Protein AF-A0A0Q4TF62-F1 (afdb_monomer)

Secondary structure (DSSP, 8-state):
-PPPPPEEEEEEEESS-HHHHHHHHHHHHHHHHSS-----SEEEEEES-HHHHHHTTTTGGG-TT---EEEEEEEEEETTEEEEEEEEEE-TTSSS---HHHHHHHHHHHHHHHHHHHHHH-

Radius of gyration: 15.32 Å; Cα contacts (8 Å, |Δi|>4): 181; chains: 1; bounding box: 41×29×32 Å

Foldseek 3Di:
DADDKDKDKDKAWALAALQVVLVLVQVLVCVQAVDRGDSDQWDKDWGDDPVCCVVCVPVPVVDLRTATWMKIKHWADDVSTIMIMIMIIHPGPPDPDDDPVNVVSVVVNVVVSNVVVRVSRD

Solvent-accessible surface area (backbone atoms only — not comparable to full-atom values): 7028 Å² total; per-residue (Å²): 133,87,67,76,52,56,70,50,77,47,81,47,66,36,71,51,51,59,67,62,49,15,45,54,52,20,50,52,49,21,77,64,52,79,44,94,60,64,62,52,52,55,52,74,46,72,28,56,50,69,64,60,50,64,78,49,66,78,72,50,88,86,54,93,77,66,69,47,28,39,40,37,41,41,55,42,81,46,91,84,14,18,34,36,41,39,38,41,33,41,58,53,67,82,74,83,80,78,53,77,68,52,56,52,52,48,54,55,50,50,56,49,51,50,51,57,48,48,71,73,48,103

Mean predicted aligned error: 7.32 Å

pLDDT: mean 78.99, std 15.46, range [40.06, 96.19]

Nearest PDB structures (foldseek):
  6v8j-assembly2_B  TM=4.195E-01  e=1.581E-03  Arachis hypogaea
  4c94-assembly5_E  TM=4.007E-01  e=1.244E-03  Fragaria x ananassa
  6v8j-assembly4_D  TM=4.186E-01  e=2.009E-03  Arachis hypogaea
  5mmu-assembly1_A  TM=3.945E-01  e=1.039E-03  Malus domestica
  6v8s-assembly11_K  TM=4.049E-01  e=2.553E-03  Arachis hypogaea

Sequence (122 aa):
MRLQPVQRNLDLTTSLPPHEVAGRVADFLHELTHRPTTTARTGIVKAGSRLAYRIFGGVMNAGKKRLPMIVSWSITENGSGSGIHLEMKSDEGTYGFATRWHYQAYEQRFTQLERDLQSRFA

Structure (mmCIF, N/CA/C/O backbone):
data_AF-A0A0Q4TF62-F1
#
_entry.id   AF-A0A0Q4TF62-F1
#
loop_
_atom_site.group_PDB
_atom_site.id
_atom_site.type_symbol
_atom_site.label_atom_id
_atom_site.label_alt_id
_atom_site.label_comp_id
_atom_site.label_asym_id
_atom_site.label_entity_id
_atom_site.label_seq_id
_atom_site.pdbx_PDB_ins_code
_atom_site.Cartn_x
_atom_site.Cartn_y
_atom_site.Cartn_z
_atom_site.occupancy
_atom_site.B_iso_or_equiv
_atom_site.auth_seq_id
_atom_site.auth_comp_id
_atom_site.auth_asym_id
_atom_site.auth_atom_id
_atom_site.pdbx_PDB_model_num
ATOM 1 N N . MET A 1 1 ? -20.720 14.063 13.987 1.00 52.88 1 MET A N 1
ATOM 2 C CA . MET A 1 1 ? -19.555 14.550 13.215 1.00 52.88 1 MET A CA 1
ATOM 3 C C . MET A 1 1 ? -19.147 13.440 12.249 1.00 52.88 1 MET A C 1
ATOM 5 O O . MET A 1 1 ? -18.924 12.331 12.719 1.00 52.88 1 MET A O 1
ATOM 9 N N . ARG A 1 2 ? -19.164 13.661 10.925 1.00 58.56 2 ARG A N 1
ATOM 10 C CA . ARG A 1 2 ? -18.657 12.659 9.966 1.00 58.56 2 ARG A CA 1
ATOM 11 C C . ARG A 1 2 ? -17.131 12.684 10.037 1.00 58.56 2 ARG A C 1
ATOM 13 O O . ARG A 1 2 ? -16.547 13.737 9.813 1.00 58.56 2 ARG A O 1
ATOM 20 N N . LEU A 1 3 ? -16.516 11.561 10.396 1.00 63.66 3 LEU A N 1
ATOM 21 C CA . LEU A 1 3 ? -15.062 11.418 10.335 1.00 63.66 3 LEU A CA 1
ATOM 22 C C . LEU A 1 3 ? -14.636 11.410 8.861 1.00 63.66 3 LEU A C 1
ATOM 24 O O . LEU A 1 3 ? -15.305 10.786 8.033 1.00 63.66 3 LEU A O 1
ATOM 28 N N . GLN A 1 4 ? -13.580 12.156 8.537 1.00 74.94 4 GLN A N 1
ATOM 29 C CA . GLN A 1 4 ? -12.989 12.139 7.201 1.00 74.94 4 GLN A CA 1
ATOM 30 C C . GLN A 1 4 ? -12.277 10.795 6.968 1.00 74.94 4 GLN A C 1
ATOM 32 O O . GLN A 1 4 ? -11.798 10.206 7.940 1.00 74.94 4 GLN A O 1
ATOM 37 N N . PRO A 1 5 ? -12.202 10.306 5.717 1.00 79.19 5 PRO A N 1
ATOM 38 C CA . PRO A 1 5 ? -11.383 9.143 5.393 1.00 79.19 5 PRO A CA 1
ATOM 39 C C . PRO A 1 5 ? -9.919 9.389 5.777 1.00 79.19 5 PRO A C 1
ATOM 41 O O . PRO A 1 5 ? -9.372 10.448 5.465 1.00 79.19 5 PRO A O 1
ATOM 44 N N . VAL A 1 6 ? -9.281 8.410 6.416 1.00 84.81 6 VAL A N 1
ATOM 45 C CA . VAL A 1 6 ? -7.833 8.412 6.655 1.00 84.81 6 VAL A CA 1
ATOM 46 C C . VAL A 1 6 ? -7.127 8.281 5.311 1.00 84.81 6 VAL A C 1
ATOM 48 O O . VAL A 1 6 ? -7.454 7.394 4.522 1.00 84.81 6 VAL A O 1
ATOM 51 N N . GLN A 1 7 ? -6.145 9.138 5.052 1.00 89.38 7 GLN A N 1
ATOM 52 C CA . GLN A 1 7 ? -5.348 9.107 3.831 1.00 89.38 7 GLN A CA 1
ATOM 53 C C . GLN A 1 7 ? -3.859 9.241 4.154 1.00 89.38 7 GLN A C 1
ATOM 55 O O . GLN A 1 7 ? -3.474 10.023 5.022 1.00 89.38 7 GLN A O 1
ATOM 60 N N . ARG A 1 8 ? -3.021 8.487 3.437 1.00 90.56 8 ARG A N 1
ATOM 61 C CA . ARG A 1 8 ? -1.559 8.589 3.468 1.00 90.56 8 ARG A CA 1
ATOM 62 C C . ARG A 1 8 ? -1.010 8.609 2.056 1.00 90.56 8 ARG A C 1
ATOM 64 O O . ARG A 1 8 ? -1.383 7.770 1.244 1.00 90.56 8 ARG A O 1
ATOM 71 N N . ASN A 1 9 ? -0.103 9.543 1.816 1.00 92.94 9 ASN A N 1
ATOM 72 C CA . ASN A 1 9 ? 0.645 9.648 0.575 1.00 92.94 9 ASN A CA 1
ATOM 73 C C . ASN A 1 9 ? 2.109 9.366 0.902 1.00 92.94 9 ASN A C 1
ATOM 75 O O . ASN A 1 9 ? 2.610 9.851 1.919 1.00 92.94 9 ASN A O 1
ATOM 79 N N . LEU A 1 10 ? 2.762 8.573 0.065 1.00 92.12 10 LEU A N 1
ATOM 80 C CA . LEU A 1 10 ? 4.156 8.201 0.211 1.00 92.12 10 LEU A CA 1
ATOM 81 C C . LEU A 1 10 ? 4.862 8.403 -1.125 1.00 92.12 10 LEU A C 1
ATOM 83 O O . LEU A 1 10 ? 4.506 7.775 -2.121 1.00 92.12 10 LEU A O 1
ATOM 87 N N . ASP A 1 11 ? 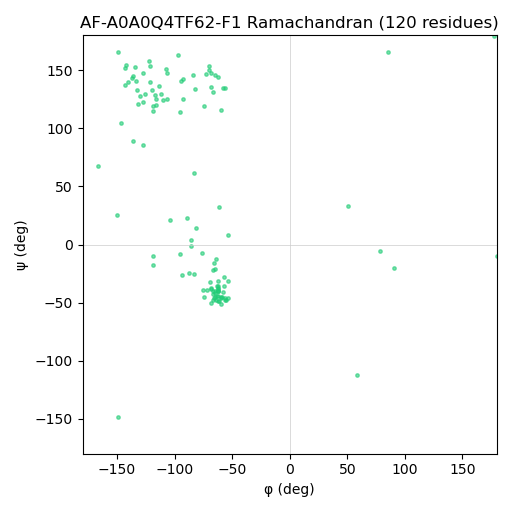5.880 9.254 -1.100 1.00 93.50 11 ASP A N 1
ATOM 88 C CA . ASP A 1 11 ? 6.765 9.514 -2.225 1.00 93.50 11 ASP A CA 1
ATOM 89 C C . ASP A 1 11 ? 8.119 8.854 -1.958 1.00 93.50 11 ASP A C 1
ATOM 91 O O . ASP A 1 11 ? 8.742 9.082 -0.919 1.00 93.50 11 ASP A O 1
ATOM 95 N N . LEU A 1 12 ? 8.565 8.010 -2.886 1.00 91.12 12 LEU A N 1
ATOM 96 C CA . LEU A 1 12 ? 9.826 7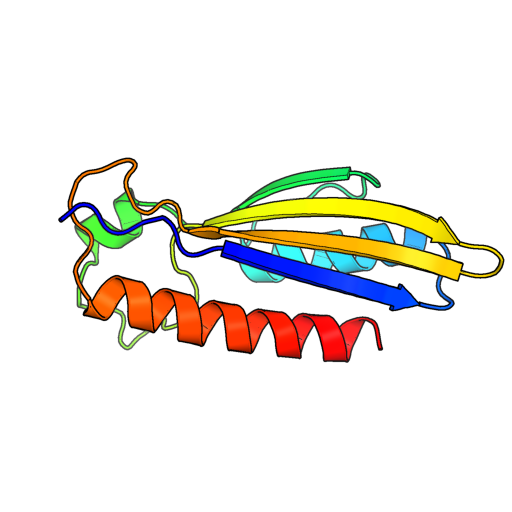.277 -2.806 1.00 91.12 12 LEU A CA 1
ATOM 97 C C . LEU A 1 12 ? 10.633 7.504 -4.078 1.00 91.12 12 LEU A C 1
ATOM 99 O O . LEU A 1 12 ? 10.085 7.619 -5.174 1.00 91.12 12 LEU A O 1
ATOM 103 N N . THR A 1 13 ? 11.951 7.515 -3.938 1.00 91.56 13 THR A N 1
ATOM 104 C CA . THR A 1 13 ? 12.885 7.516 -5.061 1.00 91.56 13 THR A CA 1
ATOM 105 C C . THR A 1 13 ? 13.785 6.299 -4.954 1.00 91.56 13 THR A C 1
ATOM 107 O O . THR A 1 13 ? 14.204 5.913 -3.868 1.00 91.56 13 THR A O 1
ATOM 110 N N . THR A 1 14 ? 14.063 5.666 -6.088 1.00 89.69 14 THR A N 1
ATOM 111 C CA . THR A 1 14 ? 14.897 4.465 -6.149 1.00 89.69 14 THR A CA 1
ATOM 112 C C . THR A 1 14 ? 15.761 4.489 -7.403 1.00 89.69 14 THR A C 1
ATOM 114 O O . THR A 1 14 ? 15.379 5.086 -8.408 1.00 89.69 14 THR A O 1
ATOM 117 N N . SER A 1 15 ? 16.926 3.841 -7.363 1.00 91.56 15 SER A N 1
ATOM 118 C CA . SER A 1 15 ? 17.809 3.670 -8.526 1.00 91.56 15 SER A CA 1
ATOM 119 C C . SER A 1 15 ? 17.313 2.606 -9.509 1.00 91.56 15 SER A C 1
ATOM 121 O O . SER A 1 15 ? 17.888 2.439 -10.580 1.00 91.56 15 SER A O 1
ATOM 123 N N . LEU A 1 16 ? 16.258 1.871 -9.154 1.00 91.31 16 LEU A N 1
ATOM 124 C CA . LEU A 1 16 ? 15.719 0.804 -9.987 1.00 91.31 16 LEU A CA 1
ATOM 125 C C . LEU A 1 16 ? 14.984 1.362 -11.213 1.00 91.31 16 LEU A C 1
ATOM 127 O O . LEU A 1 16 ? 14.322 2.405 -11.124 1.00 91.31 16 LEU A O 1
ATOM 131 N N . PRO A 1 17 ? 15.032 0.648 -12.350 1.00 92.75 17 PRO A N 1
ATOM 132 C CA . PRO A 1 17 ? 14.302 1.047 -13.541 1.00 92.75 17 PRO A CA 1
ATOM 133 C C . PRO A 1 17 ? 12.780 0.869 -13.350 1.00 92.75 17 PRO A C 1
ATOM 135 O O . PRO A 1 17 ? 12.346 -0.027 -12.616 1.00 92.75 17 PRO A O 1
ATOM 138 N N . PRO A 1 18 ? 11.930 1.641 -14.060 1.00 91.62 18 PRO A N 1
ATOM 139 C CA . PRO A 1 18 ? 10.486 1.681 -13.796 1.00 91.62 18 PRO A CA 1
ATOM 140 C C . PRO A 1 18 ? 9.756 0.334 -13.882 1.00 91.62 18 PRO A C 1
ATOM 142 O O . PRO A 1 18 ? 8.731 0.140 -13.232 1.00 91.62 18 PRO A O 1
ATOM 145 N N . HIS A 1 19 ? 10.253 -0.601 -14.695 1.00 91.25 19 HIS A N 1
ATOM 146 C CA . HIS A 1 19 ? 9.636 -1.918 -14.864 1.00 91.25 19 HIS A CA 1
ATOM 147 C C . HIS A 1 19 ? 9.888 -2.842 -13.661 1.00 91.25 19 HIS A C 1
ATOM 149 O O . HIS A 1 19 ? 8.966 -3.534 -13.232 1.00 91.25 19 HIS A O 1
ATOM 155 N N . GLU A 1 20 ? 11.087 -2.812 -13.070 1.00 91.75 20 GLU A N 1
ATOM 156 C CA . GLU A 1 20 ? 11.381 -3.554 -11.836 1.00 91.75 20 GLU A CA 1
ATOM 157 C C . GLU A 1 20 ? 10.588 -2.993 -10.659 1.00 91.75 20 GLU A C 1
ATOM 159 O O . GLU A 1 20 ? 10.031 -3.743 -9.856 1.00 91.75 20 GLU A O 1
ATOM 164 N N . VAL A 1 21 ? 10.472 -1.665 -10.592 1.00 92.62 21 VAL A N 1
ATOM 165 C CA . VAL A 1 21 ? 9.643 -0.989 -9.594 1.00 92.62 21 VAL A CA 1
ATOM 166 C C . VAL A 1 21 ? 8.184 -1.413 -9.718 1.00 92.62 21 VAL A C 1
ATOM 168 O O . VAL A 1 21 ? 7.560 -1.750 -8.713 1.00 92.62 21 VAL A O 1
ATOM 171 N N . ALA A 1 22 ? 7.646 -1.455 -10.938 1.00 92.69 22 ALA A N 1
ATOM 172 C CA . ALA A 1 22 ? 6.277 -1.901 -11.165 1.00 92.69 22 ALA A CA 1
ATOM 173 C C . ALA A 1 22 ? 6.060 -3.363 -10.744 1.00 92.69 22 ALA A C 1
ATOM 175 O O . ALA A 1 22 ? 5.012 -3.679 -10.184 1.00 92.69 22 ALA A O 1
ATOM 176 N N . GLY A 1 23 ? 7.060 -4.232 -10.939 1.00 92.62 23 GLY A N 1
ATOM 177 C CA . GLY A 1 23 ? 7.061 -5.597 -10.406 1.00 92.62 23 GLY A CA 1
ATOM 178 C C . GLY A 1 23 ? 6.977 -5.626 -8.878 1.00 92.62 23 GLY A C 1
ATOM 179 O O . GLY A 1 23 ? 6.064 -6.230 -8.324 1.00 92.62 23 GLY A O 1
ATOM 180 N N . ARG A 1 24 ? 7.844 -4.879 -8.184 1.00 93.00 24 ARG A N 1
ATOM 181 C CA . ARG A 1 24 ? 7.835 -4.805 -6.709 1.00 93.00 24 ARG A CA 1
ATOM 182 C C . ARG A 1 24 ? 6.539 -4.222 -6.144 1.00 93.00 24 ARG A C 1
ATOM 184 O O . ARG A 1 24 ? 6.068 -4.669 -5.098 1.00 93.00 24 ARG A O 1
ATOM 191 N N . VAL A 1 25 ? 5.955 -3.225 -6.815 1.00 91.12 25 VAL A N 1
ATOM 192 C CA . VAL A 1 25 ? 4.641 -2.679 -6.441 1.00 91.12 25 VAL A CA 1
ATOM 193 C C . VAL A 1 25 ? 3.563 -3.745 -6.627 1.00 91.12 25 VAL A C 1
ATOM 195 O O . VAL A 1 25 ? 2.751 -3.945 -5.724 1.00 91.12 25 VAL A O 1
ATOM 198 N N . ALA A 1 26 ? 3.571 -4.472 -7.747 1.00 90.50 26 ALA A N 1
ATOM 199 C CA . ALA A 1 26 ? 2.639 -5.569 -7.976 1.00 90.50 26 ALA A CA 1
ATOM 200 C C . ALA A 1 26 ? 2.760 -6.649 -6.886 1.00 90.50 26 ALA A C 1
ATOM 202 O O . ALA A 1 26 ? 1.732 -7.038 -6.325 1.00 90.50 26 ALA A O 1
ATOM 203 N N . ASP A 1 27 ? 3.978 -7.051 -6.519 1.00 90.81 27 ASP A N 1
ATOM 204 C CA . ASP A 1 27 ? 4.245 -8.031 -5.459 1.00 90.81 27 ASP A CA 1
ATOM 205 C C . ASP A 1 27 ? 3.734 -7.553 -4.097 1.00 90.81 27 ASP A C 1
ATOM 207 O O . ASP A 1 27 ? 2.984 -8.265 -3.427 1.00 90.81 27 ASP A O 1
ATOM 211 N N . PHE A 1 28 ? 4.044 -6.312 -3.710 1.00 88.50 28 PHE A N 1
ATOM 212 C CA . PHE A 1 28 ? 3.522 -5.714 -2.478 1.00 88.50 28 PHE A CA 1
ATOM 213 C C . PHE A 1 28 ? 1.988 -5.724 -2.450 1.00 88.50 28 PHE A C 1
ATOM 215 O O . PHE A 1 28 ? 1.369 -6.120 -1.459 1.00 88.50 28 PHE A O 1
ATOM 222 N N . LEU A 1 29 ? 1.346 -5.321 -3.548 1.00 86.69 29 LEU A N 1
ATOM 223 C CA . LEU A 1 29 ? -0.110 -5.299 -3.637 1.00 86.69 29 LEU A CA 1
ATOM 224 C C . LEU A 1 29 ? -0.700 -6.716 -3.655 1.00 86.69 29 LEU A C 1
ATOM 226 O O . LEU A 1 29 ? -1.789 -6.931 -3.114 1.00 86.69 29 LEU A O 1
ATOM 230 N N . HIS A 1 30 ? 0.001 -7.699 -4.216 1.00 84.69 30 HIS A N 1
ATOM 231 C CA . HIS A 1 30 ? -0.389 -9.102 -4.145 1.00 84.69 30 HIS A CA 1
ATOM 232 C C . HIS A 1 30 ? -0.312 -9.614 -2.702 1.00 84.69 30 HIS A C 1
ATOM 234 O O . HIS A 1 30 ? -1.273 -10.195 -2.198 1.00 84.69 30 HIS A O 1
ATOM 240 N N . GLU A 1 31 ? 0.767 -9.324 -1.979 1.00 83.94 31 GLU A N 1
ATOM 241 C CA . GLU A 1 31 ? 0.898 -9.646 -0.555 1.00 83.94 31 GLU A CA 1
ATOM 242 C C . GLU A 1 31 ? -0.152 -8.937 0.307 1.00 83.94 31 GLU A C 1
ATOM 244 O O . GLU A 1 31 ? -0.604 -9.479 1.321 1.00 83.94 31 GLU A O 1
ATOM 249 N N . LEU A 1 32 ? -0.582 -7.740 -0.099 1.00 80.38 32 LEU A N 1
ATOM 250 C CA . LEU A 1 32 ? -1.592 -6.947 0.595 1.00 80.38 32 LEU A CA 1
ATOM 251 C C . LEU A 1 32 ? -3.029 -7.351 0.258 1.00 80.38 32 LEU A C 1
ATOM 253 O O . LEU A 1 32 ? -3.919 -7.139 1.080 1.00 80.38 32 LEU A O 1
ATOM 257 N N . THR A 1 33 ? -3.292 -7.939 -0.910 1.00 78.31 33 THR A N 1
ATOM 258 C CA . THR A 1 33 ? -4.661 -8.254 -1.363 1.00 78.31 33 THR A CA 1
ATOM 259 C C . THR A 1 33 ? -4.933 -9.740 -1.585 1.00 78.31 33 THR A C 1
ATOM 261 O O . THR A 1 33 ? -6.091 -10.151 -1.534 1.00 78.31 33 THR A O 1
ATOM 264 N N . HIS A 1 34 ? -3.898 -10.574 -1.708 1.00 80.00 34 HIS A N 1
ATOM 265 C CA . HIS A 1 34 ? -3.949 -11.960 -2.200 1.00 80.00 34 HIS A CA 1
ATOM 266 C C . HIS A 1 34 ? -4.689 -12.084 -3.541 1.00 80.00 34 HIS A C 1
ATOM 268 O O . HIS A 1 34 ? -5.389 -13.063 -3.787 1.00 80.00 34 HIS A O 1
ATOM 274 N N . ARG A 1 35 ? -4.588 -11.062 -4.395 1.00 75.25 35 ARG A N 1
ATOM 275 C CA . ARG A 1 35 ? -5.195 -11.037 -5.731 1.00 75.25 35 ARG A CA 1
ATOM 276 C C . ARG A 1 35 ? -4.113 -10.831 -6.784 1.00 75.25 35 ARG A C 1
ATOM 278 O O . ARG A 1 35 ? -3.087 -10.241 -6.454 1.00 75.25 35 ARG A O 1
ATOM 285 N N . PRO A 1 36 ? -4.315 -11.295 -8.027 1.00 75.75 36 PRO A N 1
ATOM 286 C CA . PRO A 1 36 ? -3.460 -10.895 -9.135 1.00 75.75 36 PRO A CA 1
ATOM 287 C C . PRO A 1 36 ? -3.451 -9.370 -9.257 1.00 75.75 36 PRO A C 1
ATOM 289 O O . PRO A 1 36 ? -4.502 -8.727 -9.169 1.00 75.75 36 PRO A O 1
ATOM 292 N N . THR A 1 37 ? -2.268 -8.802 -9.434 1.00 82.94 37 THR A N 1
ATOM 293 C CA . THR A 1 37 ? -2.038 -7.361 -9.544 1.00 82.94 37 THR A CA 1
ATOM 294 C C . THR A 1 37 ? -1.347 -7.053 -10.864 1.00 82.94 37 THR A C 1
ATOM 296 O O . THR A 1 37 ? -0.785 -7.930 -11.517 1.00 82.94 37 THR A O 1
ATOM 299 N N . THR A 1 38 ? -1.472 -5.808 -11.310 1.00 87.06 38 THR A N 1
ATOM 300 C CA . THR A 1 38 ? -0.908 -5.358 -12.584 1.00 87.06 38 THR A CA 1
ATOM 301 C C . THR A 1 38 ? 0.486 -4.772 -12.372 1.00 87.06 38 THR A C 1
ATOM 303 O O . THR A 1 38 ? 0.718 -4.067 -11.394 1.00 87.06 38 THR A O 1
ATOM 306 N N . THR A 1 39 ? 1.390 -5.020 -13.319 1.00 90.75 39 THR A N 1
ATOM 307 C CA . THR A 1 39 ? 2.722 -4.397 -13.407 1.00 90.75 39 THR A CA 1
ATOM 308 C C . THR A 1 39 ? 2.688 -3.092 -14.212 1.00 90.75 39 THR A C 1
ATOM 310 O O . THR A 1 39 ? 3.690 -2.667 -14.788 1.00 90.75 39 THR A O 1
ATOM 313 N N . ALA A 1 40 ? 1.518 -2.458 -14.319 1.00 91.50 40 ALA A N 1
ATOM 314 C CA . ALA A 1 40 ? 1.379 -1.149 -14.936 1.00 91.50 40 ALA A CA 1
ATOM 315 C C . ALA A 1 40 ? 2.046 -0.062 -14.078 1.00 91.50 40 ALA A C 1
ATOM 317 O O . ALA A 1 40 ? 2.031 -0.108 -12.845 1.00 91.50 40 ALA A O 1
ATOM 318 N N . ARG A 1 41 ? 2.583 0.966 -14.746 1.00 91.75 41 ARG A N 1
ATOM 319 C CA . ARG A 1 41 ? 3.210 2.121 -14.079 1.00 91.75 41 ARG A CA 1
ATOM 320 C C . ARG A 1 41 ? 2.223 2.942 -13.251 1.00 91.75 41 ARG A C 1
ATOM 322 O O . ARG A 1 41 ? 2.642 3.671 -12.364 1.00 91.75 41 ARG A O 1
ATOM 329 N N . THR A 1 42 ? 0.930 2.835 -13.528 1.00 94.69 42 THR A N 1
ATOM 330 C CA . THR A 1 42 ? -0.132 3.466 -12.748 1.00 94.69 42 THR A CA 1
ATOM 331 C C . THR A 1 42 ? -1.244 2.467 -12.492 1.00 94.69 42 THR A C 1
ATOM 333 O O . THR A 1 42 ? -1.463 1.541 -13.279 1.00 94.69 42 THR A O 1
ATOM 336 N N . GLY A 1 43 ? -1.974 2.657 -11.400 1.00 92.44 43 GLY A N 1
ATOM 337 C CA . GLY A 1 43 ? -3.132 1.826 -11.134 1.00 92.44 43 GLY A CA 1
ATOM 338 C C . GLY A 1 43 ? -3.816 2.125 -9.818 1.00 92.44 43 GLY A C 1
ATOM 339 O O . GLY A 1 43 ? -3.432 3.016 -9.060 1.00 92.44 43 GLY A O 1
ATOM 340 N N . ILE A 1 44 ? -4.879 1.364 -9.583 1.00 91.38 44 ILE A N 1
ATOM 341 C CA . ILE A 1 44 ? -5.685 1.426 -8.375 1.00 91.38 44 ILE A CA 1
ATOM 342 C C . ILE A 1 44 ? -6.139 0.019 -7.999 1.00 91.38 44 ILE A C 1
ATOM 344 O O . ILE A 1 44 ? -6.569 -0.762 -8.850 1.00 91.38 44 ILE A O 1
ATOM 348 N N . VAL A 1 45 ? -6.072 -0.312 -6.715 1.00 87.62 45 VAL A N 1
ATOM 349 C CA . VAL A 1 45 ? -6.571 -1.578 -6.182 1.00 87.62 45 VAL A CA 1
ATOM 350 C C . VAL A 1 45 ? -7.331 -1.348 -4.883 1.00 87.62 45 VAL A C 1
ATOM 352 O O . VAL A 1 45 ? -6.977 -0.506 -4.063 1.00 87.62 45 VAL A O 1
ATOM 355 N N . LYS A 1 46 ? -8.405 -2.114 -4.682 1.00 85.00 46 LYS A N 1
ATOM 356 C CA . LYS A 1 46 ? -9.146 -2.137 -3.417 1.00 85.00 46 LYS A CA 1
ATOM 357 C C . LYS A 1 46 ? -8.631 -3.290 -2.563 1.00 85.00 46 LYS A C 1
ATOM 359 O O . LYS A 1 46 ? -8.805 -4.455 -2.932 1.00 85.00 46 LYS A O 1
ATOM 364 N N . ALA A 1 47 ? -8.004 -2.968 -1.438 1.00 79.38 47 ALA A N 1
ATOM 365 C CA . ALA A 1 47 ? -7.527 -3.935 -0.465 1.00 79.38 47 ALA A CA 1
ATOM 366 C C . ALA A 1 47 ? -8.594 -4.172 0.613 1.00 79.38 47 ALA A C 1
ATOM 368 O O . ALA A 1 47 ? -9.057 -3.242 1.262 1.00 79.38 47 ALA A O 1
ATOM 369 N N . GLY A 1 48 ? -8.980 -5.434 0.816 1.00 72.75 48 GLY A N 1
ATOM 370 C CA . GLY A 1 48 ? -9.999 -5.816 1.800 1.00 72.75 48 GLY A CA 1
ATOM 371 C C . GLY A 1 48 ? -11.445 -5.736 1.287 1.00 72.75 48 GLY A C 1
ATOM 372 O O . GLY A 1 48 ? -11.735 -5.190 0.226 1.00 72.75 48 GLY A O 1
ATOM 373 N N . SER A 1 49 ? -12.367 -6.350 2.035 1.00 61.19 49 SER A N 1
ATOM 374 C CA . SER A 1 49 ? -13.806 -6.354 1.746 1.00 61.19 49 SER A CA 1
ATOM 375 C C . SER A 1 49 ? -14.581 -5.856 2.957 1.00 61.19 49 SER A C 1
ATOM 377 O O . SER A 1 49 ? -14.442 -6.390 4.060 1.00 61.19 49 SER A O 1
ATOM 379 N N . ARG A 1 50 ? -15.472 -4.888 2.735 1.00 60.97 50 ARG A N 1
ATOM 380 C CA . ARG A 1 50 ? -16.418 -4.420 3.751 1.00 60.97 50 ARG A CA 1
ATOM 381 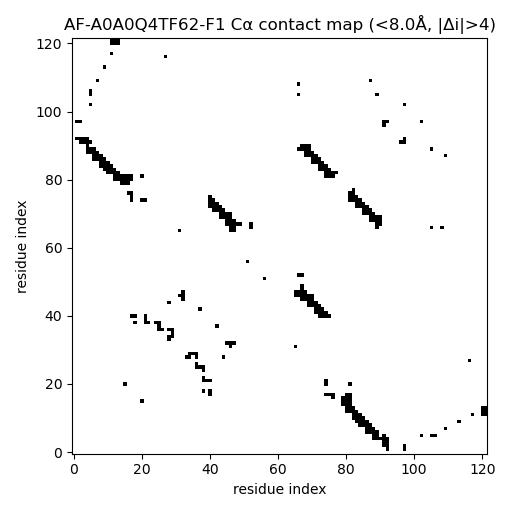C C . ARG A 1 50 ? -17.303 -5.542 4.299 1.00 60.97 50 ARG A C 1
ATOM 383 O O . ARG A 1 50 ? -17.663 -5.520 5.474 1.00 60.97 50 ARG A O 1
ATOM 390 N N . LEU A 1 51 ? -17.682 -6.500 3.454 1.00 55.06 51 LEU A N 1
ATOM 391 C CA . LEU A 1 51 ? -18.515 -7.628 3.865 1.00 55.06 51 LEU A CA 1
ATOM 392 C C . LEU A 1 51 ? -17.784 -8.487 4.901 1.00 55.06 51 LEU A C 1
ATOM 394 O O . LEU A 1 51 ? -18.359 -8.817 5.932 1.00 55.06 51 LEU A O 1
ATOM 398 N N . ALA A 1 52 ? -16.500 -8.765 4.663 1.00 55.12 52 ALA A N 1
ATOM 399 C CA . ALA A 1 52 ? -15.663 -9.497 5.609 1.00 55.12 52 ALA A CA 1
ATOM 400 C C . ALA A 1 52 ? -15.522 -8.734 6.935 1.00 55.12 52 ALA A C 1
ATOM 402 O O . ALA A 1 52 ? -15.638 -9.328 8.002 1.00 55.12 52 ALA A O 1
ATOM 403 N N . TYR A 1 53 ? -15.370 -7.408 6.875 1.00 59.50 53 TYR A N 1
ATOM 404 C CA . TYR A 1 53 ? -15.345 -6.576 8.076 1.00 59.50 53 TYR A CA 1
ATOM 405 C C . TYR A 1 53 ? -16.663 -6.624 8.870 1.00 59.50 53 TYR A C 1
ATOM 407 O O . TYR A 1 53 ? -16.635 -6.673 10.089 1.00 59.50 53 TYR A O 1
ATOM 415 N N . ARG A 1 54 ? -17.826 -6.637 8.205 1.00 56.66 54 ARG A N 1
ATOM 416 C CA . ARG A 1 54 ? -19.143 -6.680 8.871 1.00 56.66 54 ARG A CA 1
ATOM 417 C C . ARG A 1 54 ? -19.488 -8.047 9.460 1.00 56.66 54 ARG A C 1
ATOM 419 O O . ARG A 1 54 ? -19.990 -8.104 10.573 1.00 56.66 54 ARG A O 1
ATOM 426 N N . ILE A 1 55 ? -19.256 -9.124 8.710 1.00 53.16 55 ILE A N 1
ATOM 427 C CA . ILE A 1 55 ? -19.627 -10.487 9.124 1.00 53.16 55 ILE A CA 1
ATOM 428 C C . ILE A 1 55 ? -18.718 -10.974 10.253 1.00 53.16 55 ILE A C 1
ATOM 430 O O . ILE A 1 55 ? -19.181 -11.594 11.203 1.00 53.16 55 ILE A O 1
ATOM 434 N N . PHE A 1 56 ? -17.427 -10.652 10.175 1.00 51.53 56 PHE A N 1
ATOM 435 C CA . PHE A 1 56 ? -16.429 -11.099 11.145 1.00 51.53 56 PHE A CA 1
ATOM 436 C C . PHE A 1 56 ? -16.014 -9.990 12.117 1.00 51.53 56 PHE A C 1
ATOM 438 O O . PHE A 1 56 ? -14.934 -10.087 12.700 1.00 51.53 56 PHE A O 1
ATOM 445 N N . GLY A 1 57 ? -16.853 -8.953 12.271 1.00 48.72 57 GLY A N 1
ATOM 446 C CA . GLY A 1 57 ? -16.593 -7.624 12.858 1.00 48.72 57 GLY A CA 1
ATOM 447 C C . GLY A 1 57 ? -16.159 -7.529 14.323 1.00 48.72 57 GLY A C 1
ATOM 448 O O . GLY A 1 57 ? -16.464 -6.548 14.989 1.00 48.72 57 GLY A O 1
ATOM 449 N N . GLY A 1 58 ? -15.421 -8.511 14.824 1.00 49.84 58 GLY A N 1
ATOM 450 C CA . GLY A 1 58 ? -14.840 -8.541 16.161 1.00 49.84 58 GLY A CA 1
ATOM 451 C C . GLY A 1 58 ? -14.037 -9.809 16.478 1.00 49.84 58 GLY A C 1
ATOM 452 O O . GLY A 1 58 ? -13.335 -9.828 17.480 1.00 49.84 58 GLY A O 1
ATOM 453 N N . VAL A 1 59 ? -14.079 -10.863 15.647 1.00 41.44 59 VAL A N 1
ATOM 454 C CA . VAL A 1 59 ? -13.477 -12.175 15.993 1.00 41.44 59 VAL A CA 1
ATOM 455 C C . VAL A 1 59 ? -12.056 -12.363 15.436 1.00 41.44 59 VAL A C 1
ATOM 457 O O . VAL A 1 59 ? -11.343 -13.286 15.824 1.00 41.44 59 VAL A O 1
ATOM 460 N N . MET A 1 60 ? -11.549 -11.468 14.584 1.00 44.38 60 MET A N 1
ATOM 461 C CA . MET A 1 60 ? -10.184 -11.592 14.051 1.00 44.38 60 MET A CA 1
ATOM 462 C C . MET A 1 60 ? -9.094 -11.039 14.987 1.00 44.38 60 MET A C 1
ATOM 464 O O . MET A 1 60 ? -8.265 -10.225 14.591 1.00 44.38 60 MET A O 1
ATOM 468 N N . ASN A 1 61 ? -8.985 -11.624 16.184 1.00 44.81 61 ASN A N 1
ATOM 469 C CA . ASN A 1 61 ? -7.669 -11.833 16.806 1.00 44.81 61 ASN A CA 1
ATOM 470 C C . ASN A 1 61 ? -6.792 -12.800 15.973 1.00 44.81 61 ASN A C 1
ATOM 472 O O . ASN A 1 61 ? -5.582 -12.847 16.162 1.00 44.81 61 ASN A O 1
ATOM 476 N N . ALA A 1 62 ? -7.371 -13.504 14.992 1.00 40.06 62 ALA A N 1
ATOM 477 C CA . ALA A 1 62 ? -6.655 -14.342 14.028 1.00 40.06 62 ALA A CA 1
ATOM 478 C C . ALA A 1 62 ? -6.121 -13.591 12.784 1.00 40.06 62 ALA A C 1
ATOM 480 O O . ALA A 1 62 ? -5.474 -14.199 11.934 1.00 40.06 62 ALA A O 1
ATOM 481 N N . GLY A 1 63 ? -6.353 -12.277 12.639 1.00 40.50 63 GLY A N 1
ATOM 482 C CA . GLY A 1 63 ? -5.995 -11.588 11.396 1.00 40.50 63 GLY A CA 1
ATOM 483 C C . GLY A 1 63 ? -6.007 -10.066 11.460 1.00 40.50 63 GLY A C 1
ATOM 484 O O . GLY A 1 63 ? -6.768 -9.432 10.739 1.00 40.50 63 GLY A O 1
ATOM 485 N N . LYS A 1 64 ? -5.082 -9.469 12.220 1.00 47.09 64 LYS A N 1
ATOM 486 C CA . LYS A 1 64 ? -4.744 -8.024 12.231 1.00 47.09 64 LYS A CA 1
ATOM 487 C C . LYS A 1 64 ? -4.397 -7.400 10.855 1.00 47.09 64 LYS A C 1
ATOM 489 O O . LYS A 1 64 ? -3.876 -6.293 10.798 1.00 47.09 64 LYS A O 1
ATOM 494 N N . LYS A 1 65 ? -4.566 -8.101 9.729 1.00 54.25 65 LYS A N 1
ATOM 495 C CA . LYS A 1 65 ? -3.781 -7.827 8.517 1.00 54.25 65 LYS A CA 1
ATOM 496 C C . LYS A 1 65 ? -4.423 -6.874 7.505 1.00 54.25 65 LYS A C 1
ATOM 498 O O . LYS A 1 65 ? -3.672 -6.269 6.741 1.00 54.25 65 LYS A O 1
ATOM 503 N N . ARG A 1 66 ? -5.752 -6.720 7.418 1.00 61.47 66 ARG A N 1
ATOM 504 C CA . ARG A 1 66 ? -6.356 -5.975 6.288 1.00 61.47 66 ARG A CA 1
ATOM 505 C C . ARG A 1 66 ? -7.612 -5.201 6.671 1.00 61.47 66 ARG A C 1
ATOM 507 O O . ARG A 1 66 ? -8.684 -5.784 6.805 1.00 61.47 66 ARG A O 1
ATOM 514 N N . LEU A 1 67 ? -7.467 -3.884 6.793 1.00 74.38 67 LEU A N 1
ATOM 515 C CA . LEU A 1 67 ? -8.597 -2.962 6.815 1.00 74.38 67 LEU A CA 1
ATOM 516 C C . LEU A 1 67 ? -9.021 -2.621 5.374 1.00 74.38 67 LEU A C 1
ATOM 518 O O . LEU A 1 67 ? -8.149 -2.572 4.502 1.00 74.38 67 LEU A O 1
ATOM 522 N N . PRO A 1 68 ? -10.323 -2.408 5.108 1.00 79.62 68 PRO A N 1
ATOM 523 C CA . PRO A 1 68 ? -10.802 -1.958 3.804 1.00 79.62 68 PRO A CA 1
ATOM 524 C C . PRO A 1 68 ? -10.205 -0.606 3.373 1.00 79.62 68 PRO A C 1
ATOM 526 O O . PRO A 1 68 ? -10.430 0.434 3.984 1.00 79.62 68 PRO A O 1
ATOM 529 N N . MET A 1 69 ? -9.431 -0.599 2.296 1.00 84.44 69 MET A N 1
ATOM 530 C CA . MET A 1 69 ? -8.78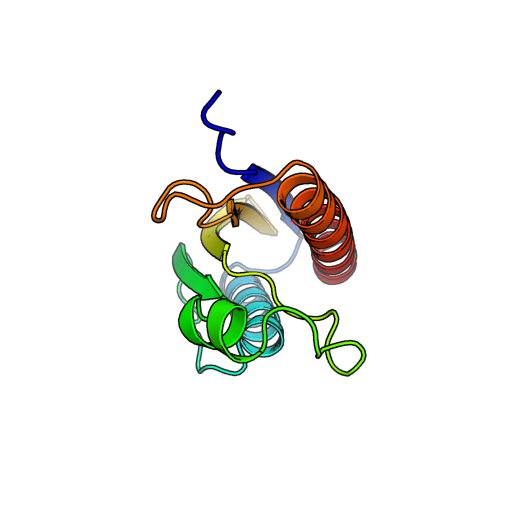4 0.609 1.785 1.00 84.44 69 MET A CA 1
ATOM 531 C C . MET A 1 69 ? -8.614 0.556 0.270 1.00 84.44 69 MET A C 1
ATOM 533 O O . MET A 1 69 ? -8.722 -0.494 -0.366 1.00 84.44 69 MET A O 1
ATOM 537 N N . ILE A 1 70 ? -8.324 1.708 -0.307 1.00 88.38 70 ILE A N 1
ATOM 538 C CA . ILE A 1 70 ? -8.001 1.902 -1.711 1.00 88.38 70 ILE A CA 1
ATOM 539 C C . ILE A 1 70 ? -6.530 2.296 -1.778 1.00 88.38 70 ILE A C 1
ATOM 541 O O . ILE A 1 70 ? -6.111 3.191 -1.049 1.00 88.38 70 ILE A O 1
ATOM 545 N N . VAL A 1 71 ? -5.765 1.617 -2.629 1.00 90.12 71 VAL A N 1
ATOM 546 C CA . VAL A 1 71 ? -4.365 1.945 -2.898 1.00 90.12 71 VAL A CA 1
ATOM 547 C C . VAL A 1 71 ? -4.233 2.359 -4.357 1.00 90.12 71 VAL A C 1
ATOM 549 O O . VAL A 1 71 ? -4.556 1.569 -5.246 1.00 90.12 71 VAL A O 1
ATOM 552 N N . SER A 1 72 ? -3.786 3.584 -4.596 1.00 93.12 72 SER A N 1
ATOM 553 C CA . SER A 1 72 ? -3.410 4.126 -5.904 1.00 93.12 72 SER A CA 1
ATOM 554 C C . SER A 1 72 ? -1.892 4.241 -5.986 1.00 93.12 72 SER A C 1
ATOM 556 O O . SER A 1 72 ? -1.230 4.488 -4.979 1.00 93.12 72 SER A O 1
ATOM 558 N N . TRP A 1 73 ? -1.329 4.062 -7.179 1.00 95.19 73 TRP A N 1
ATOM 559 C CA . TRP A 1 73 ? 0.094 4.304 -7.401 1.00 95.19 73 TRP A CA 1
ATOM 560 C C . TRP A 1 73 ? 0.370 4.940 -8.758 1.00 95.19 73 TRP A C 1
ATOM 562 O O . TRP A 1 73 ? -0.381 4.750 -9.722 1.00 95.19 73 TRP A O 1
ATOM 572 N N . SER A 1 74 ? 1.487 5.656 -8.833 1.00 96.19 74 SER A N 1
ATOM 573 C CA . SER A 1 74 ? 2.110 6.092 -10.076 1.00 96.19 74 SER A CA 1
ATOM 574 C C . SER A 1 74 ? 3.631 5.979 -9.990 1.00 96.19 74 SER A C 1
ATOM 576 O O . SER A 1 74 ? 4.242 6.248 -8.959 1.00 96.19 74 SER A O 1
ATOM 578 N N . ILE A 1 75 ? 4.241 5.533 -11.084 1.00 95.69 75 ILE A N 1
ATOM 579 C CA . ILE A 1 75 ? 5.684 5.355 -11.224 1.00 95.69 75 ILE A CA 1
ATOM 580 C C . ILE A 1 75 ? 6.147 6.264 -12.353 1.00 95.69 75 ILE A C 1
ATOM 582 O O . ILE A 1 75 ? 5.712 6.125 -13.501 1.00 95.69 75 ILE A O 1
ATOM 586 N N .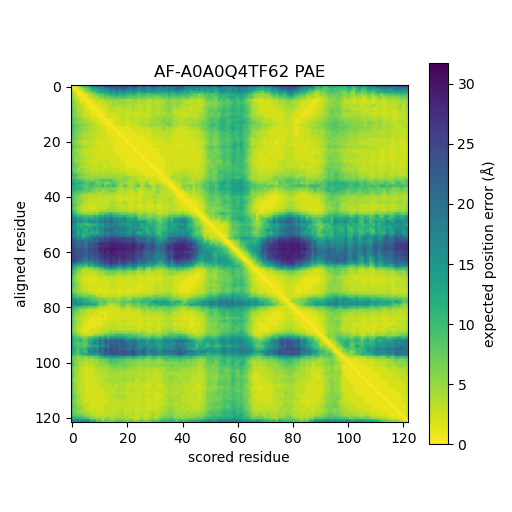 THR A 1 76 ? 7.031 7.193 -12.019 1.00 94.56 76 THR A N 1
ATOM 587 C CA . THR A 1 76 ? 7.660 8.121 -12.954 1.00 94.56 76 THR A CA 1
ATOM 588 C C . THR A 1 76 ? 9.117 7.744 -13.158 1.00 94.56 76 THR A C 1
ATOM 590 O O . THR A 1 76 ? 9.767 7.163 -12.293 1.00 94.56 76 THR A O 1
ATOM 593 N N . GLU A 1 77 ? 9.639 8.055 -14.334 1.00 92.62 77 GLU A N 1
ATOM 594 C CA . GLU A 1 77 ? 11.061 7.904 -14.620 1.00 92.62 77 GLU A CA 1
ATOM 595 C C . GLU A 1 77 ? 11.802 9.133 -14.087 1.00 92.62 77 GLU A C 1
ATOM 597 O O . GLU A 1 77 ? 11.336 10.259 -14.268 1.00 92.62 77 GLU A O 1
ATOM 602 N N . ASN A 1 78 ? 12.919 8.925 -13.391 1.00 86.25 78 ASN A N 1
ATOM 603 C CA . ASN A 1 78 ? 13.691 10.004 -12.781 1.00 86.25 78 ASN A CA 1
ATOM 604 C C . ASN A 1 78 ? 15.188 9.796 -13.031 1.00 86.25 78 ASN A C 1
ATOM 606 O O . ASN A 1 78 ? 15.879 9.156 -12.238 1.00 86.25 78 ASN A O 1
ATOM 610 N N . GLY A 1 79 ? 15.685 10.333 -14.148 1.00 84.56 79 GLY A N 1
ATOM 611 C CA . GLY A 1 79 ? 17.096 10.245 -14.523 1.00 84.56 79 GLY A CA 1
ATOM 612 C C . GLY A 1 79 ? 17.570 8.794 -14.639 1.00 84.56 79 GLY A C 1
ATOM 613 O O . GLY A 1 79 ? 17.148 8.077 -15.537 1.00 84.56 79 GLY A O 1
ATOM 614 N N . SER A 1 80 ? 18.451 8.372 -13.729 1.00 80.12 80 SER A N 1
ATOM 615 C CA . SER A 1 80 ? 18.987 7.005 -13.662 1.00 80.12 80 SER A CA 1
ATOM 616 C C . SER A 1 80 ? 18.117 6.013 -12.874 1.00 80.12 80 SER A C 1
ATOM 618 O O . SER A 1 80 ? 18.534 4.873 -12.694 1.00 80.12 80 SER A O 1
ATOM 620 N N . GLY A 1 81 ? 16.941 6.421 -12.393 1.00 89.94 81 GLY A N 1
ATOM 621 C CA . GLY A 1 81 ? 16.059 5.589 -11.576 1.00 89.94 81 GLY A CA 1
ATOM 622 C C . GLY A 1 81 ? 14.578 5.921 -11.756 1.00 89.94 81 GLY A C 1
ATOM 623 O O . GLY A 1 81 ? 14.136 6.330 -12.832 1.00 89.94 81 GLY A O 1
ATOM 624 N N . SER A 1 82 ? 13.796 5.749 -10.690 1.00 93.38 82 SER A N 1
ATOM 625 C CA . SER A 1 82 ? 12.342 5.936 -10.705 1.00 93.38 82 SER A CA 1
ATOM 626 C C . SER A 1 82 ? 11.840 6.707 -9.485 1.00 93.38 82 SER A C 1
ATOM 628 O O . SER A 1 82 ? 12.342 6.539 -8.372 1.00 93.38 82 SER A O 1
ATOM 630 N N . GLY A 1 83 ? 10.814 7.528 -9.698 1.00 93.50 83 GLY A N 1
ATOM 631 C CA . GLY A 1 83 ? 9.960 8.073 -8.648 1.00 93.50 83 GLY A CA 1
ATOM 632 C C . GLY A 1 83 ? 8.717 7.204 -8.473 1.00 93.50 83 GLY A C 1
ATOM 633 O O . GLY A 1 83 ? 8.155 6.708 -9.448 1.00 93.50 83 GLY A O 1
ATOM 634 N N . ILE A 1 84 ? 8.288 7.009 -7.234 1.00 93.88 84 ILE A N 1
ATOM 635 C CA . ILE A 1 84 ? 7.112 6.217 -6.882 1.00 93.88 84 ILE A CA 1
ATOM 636 C C . ILE A 1 84 ? 6.228 7.080 -6.002 1.00 93.88 84 ILE A C 1
ATOM 638 O O . ILE A 1 84 ? 6.663 7.520 -4.943 1.00 93.88 84 ILE A O 1
ATOM 642 N N . HIS A 1 85 ? 4.987 7.278 -6.418 1.00 95.38 85 HIS A N 1
ATOM 643 C CA . HIS A 1 85 ? 3.951 7.866 -5.590 1.00 95.38 85 HIS A CA 1
ATOM 644 C C . HIS A 1 85 ? 2.932 6.783 -5.251 1.00 95.38 85 HIS A C 1
ATOM 646 O O . HIS A 1 85 ? 2.374 6.152 -6.152 1.00 95.38 85 HIS A O 1
ATOM 652 N N . LEU A 1 86 ? 2.686 6.558 -3.963 1.00 93.44 86 LEU A N 1
ATOM 653 C CA . LEU A 1 86 ? 1.620 5.690 -3.472 1.00 93.44 86 LEU A CA 1
ATOM 654 C C . LEU A 1 86 ? 0.654 6.488 -2.605 1.00 93.44 86 LEU A C 1
ATOM 656 O O . LEU A 1 86 ? 1.060 7.182 -1.678 1.00 93.44 86 LEU A O 1
ATOM 660 N N . GLU A 1 87 ? -0.636 6.309 -2.848 1.00 93.81 87 GLU A N 1
ATOM 661 C CA . GLU A 1 87 ? -1.709 6.847 -2.022 1.00 93.81 87 GLU A CA 1
ATOM 662 C C . GLU A 1 87 ? -2.506 5.682 -1.430 1.00 93.81 87 GLU A C 1
ATOM 664 O O . GLU A 1 87 ? -2.955 4.781 -2.136 1.00 93.81 87 GLU A O 1
ATOM 669 N N . MET A 1 88 ? -2.693 5.699 -0.113 1.00 90.88 88 MET A N 1
ATOM 670 C CA . MET A 1 88 ? -3.531 4.767 0.634 1.00 90.88 88 MET A CA 1
ATOM 671 C C . MET A 1 88 ? -4.675 5.544 1.272 1.00 90.88 88 MET A C 1
ATOM 673 O O . MET A 1 88 ? -4.445 6.487 2.029 1.00 90.88 88 MET A O 1
ATOM 677 N N . LYS A 1 89 ? -5.913 5.136 1.005 1.00 89.88 89 LYS A N 1
ATOM 678 C CA . LYS A 1 89 ? -7.116 5.809 1.496 1.00 89.88 89 LYS A CA 1
ATOM 679 C C . LYS A 1 89 ? -8.074 4.818 2.136 1.00 89.88 89 LYS A C 1
ATOM 681 O O . LYS A 1 89 ? -8.423 3.814 1.516 1.00 89.88 89 LYS A O 1
ATOM 686 N N . SER A 1 90 ? -8.519 5.084 3.362 1.00 84.19 90 SER A N 1
ATOM 687 C CA . SER A 1 90 ? -9.552 4.271 4.002 1.00 84.19 90 SER A CA 1
ATOM 688 C C . SER A 1 90 ? -10.864 4.395 3.225 1.00 84.19 90 SER A C 1
ATOM 690 O O . SER A 1 90 ? -11.187 5.447 2.672 1.00 84.19 90 SER A O 1
ATOM 692 N N . ASP A 1 91 ? -11.644 3.316 3.166 1.00 76.69 91 ASP A N 1
ATOM 693 C CA . ASP A 1 91 ? -12.989 3.357 2.572 1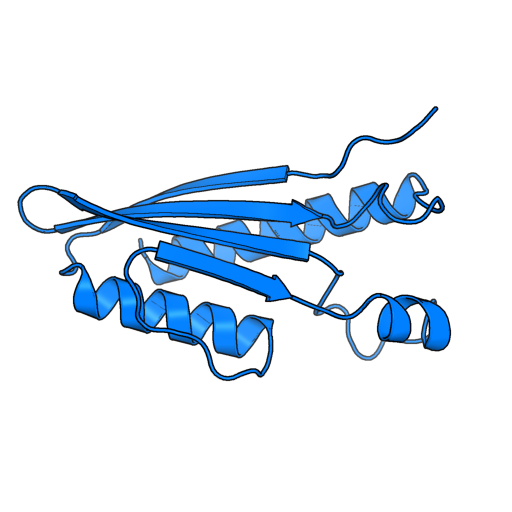.00 76.69 91 ASP A CA 1
ATOM 694 C C . ASP A 1 91 ? -14.058 3.899 3.551 1.00 76.69 91 ASP A C 1
ATOM 696 O O . ASP A 1 91 ? -15.272 3.759 3.344 1.00 76.69 91 ASP A O 1
ATOM 700 N N . GLU A 1 92 ? -13.602 4.521 4.644 1.00 66.81 92 GLU A N 1
ATOM 701 C CA . GLU A 1 92 ? -14.450 5.092 5.678 1.00 66.81 92 GLU A CA 1
ATOM 702 C C . GLU A 1 92 ? -15.319 6.218 5.106 1.00 66.81 92 GLU A C 1
ATOM 704 O O . GLU A 1 92 ? -14.931 6.976 4.223 1.00 66.81 92 GLU A O 1
ATOM 709 N N . GLY A 1 93 ? -16.550 6.326 5.605 1.00 54.56 93 GLY A N 1
ATOM 710 C CA . GLY A 1 93 ? -17.512 7.326 5.134 1.00 54.56 93 GLY A CA 1
ATOM 711 C C . GLY A 1 93 ? -18.402 6.870 3.976 1.00 54.56 93 GLY A C 1
ATOM 712 O O . GLY A 1 93 ? -19.520 7.370 3.873 1.00 54.56 93 GLY A O 1
ATOM 713 N N . THR A 1 94 ? -18.030 5.843 3.201 1.00 56.66 94 THR A N 1
ATOM 714 C CA . THR A 1 94 ? -18.939 5.264 2.188 1.00 56.66 94 THR A CA 1
ATOM 715 C C . THR A 1 94 ? -20.159 4.583 2.825 1.00 56.66 94 THR A C 1
A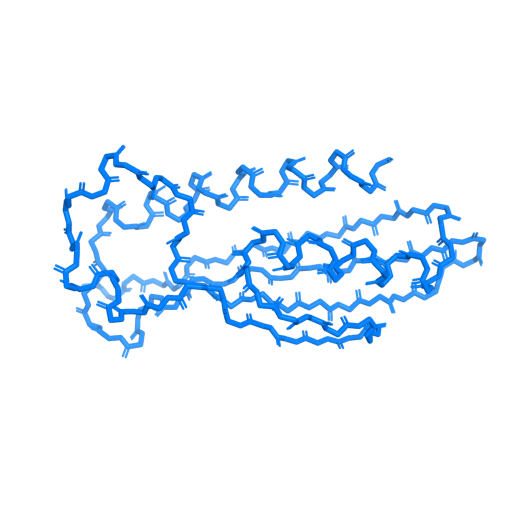TOM 717 O O . THR A 1 94 ? -21.158 4.328 2.157 1.00 56.66 94 THR A O 1
ATOM 720 N N . TYR A 1 95 ? -20.125 4.297 4.133 1.00 53.53 95 TYR A N 1
ATOM 721 C CA . TYR A 1 95 ? -21.113 3.397 4.715 1.00 53.53 95 TYR A CA 1
ATOM 722 C C . TYR A 1 95 ? -21.495 3.628 6.195 1.00 53.53 95 TYR A C 1
ATOM 724 O O . TYR A 1 95 ? -21.906 2.686 6.880 1.00 53.53 95 TYR A O 1
ATOM 732 N N . GLY A 1 96 ? -21.348 4.858 6.694 1.00 51.97 96 GLY A N 1
ATOM 733 C CA . GLY A 1 96 ? -22.087 5.354 7.869 1.00 51.97 96 GLY A CA 1
ATOM 734 C C . GLY A 1 96 ? -21.637 4.929 9.277 1.00 51.97 96 GLY A C 1
ATOM 735 O O . GLY A 1 96 ? -22.174 5.464 10.238 1.00 51.97 96 GLY A O 1
AT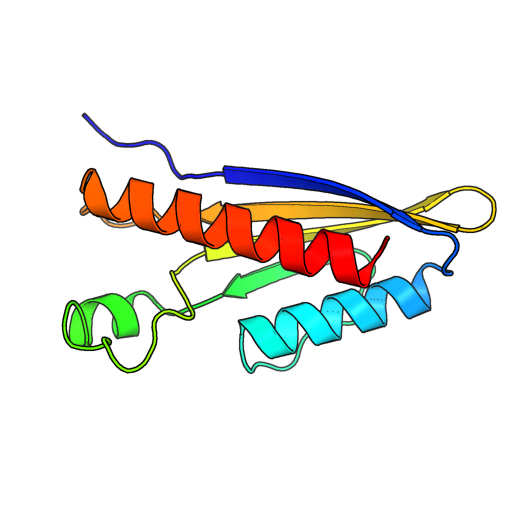OM 736 N N . PHE A 1 97 ? -20.653 4.038 9.429 1.00 54.69 97 PHE A N 1
ATOM 737 C CA . PHE A 1 97 ? -20.170 3.569 10.739 1.00 54.69 97 PHE A CA 1
ATOM 738 C C . PHE A 1 97 ? -18.652 3.731 10.839 1.00 54.69 97 PHE A C 1
ATOM 740 O O . PHE A 1 97 ? -17.910 2.805 10.529 1.00 54.69 97 PHE A O 1
ATOM 747 N N . ALA A 1 98 ? -18.191 4.916 11.233 1.00 59.72 98 ALA A N 1
ATOM 748 C CA . ALA A 1 98 ? -16.798 5.149 11.604 1.00 59.72 98 ALA A CA 1
ATOM 749 C C . ALA A 1 98 ? -16.783 5.603 13.065 1.00 59.72 98 ALA A C 1
ATOM 751 O O . ALA A 1 98 ? -17.343 6.648 13.399 1.00 59.72 98 ALA A O 1
ATOM 752 N N . THR A 1 99 ? -16.198 4.795 13.949 1.00 68.81 99 THR A N 1
ATOM 753 C CA . THR A 1 99 ? -15.929 5.209 15.336 1.00 68.81 99 THR A CA 1
ATOM 754 C C . THR A 1 99 ? -14.483 5.680 15.449 1.00 68.81 99 THR A C 1
ATOM 756 O O . THR A 1 99 ? -13.648 5.343 14.613 1.00 68.81 99 THR A O 1
ATOM 759 N N . ARG A 1 100 ? -14.150 6.410 16.518 1.00 73.38 100 ARG A N 1
ATOM 760 C CA . ARG A 1 100 ? -12.769 6.841 16.796 1.00 73.38 100 ARG A CA 1
ATOM 761 C C . ARG A 1 100 ? -11.763 5.678 16.814 1.00 73.38 100 ARG A C 1
ATOM 763 O O . ARG A 1 100 ? -10.615 5.864 16.431 1.00 73.38 100 ARG A O 1
ATOM 770 N N . TRP A 1 101 ? -12.202 4.487 17.219 1.00 72.19 101 TRP A N 1
ATOM 771 C CA . TRP A 1 101 ? -11.373 3.281 17.218 1.00 72.19 101 TRP A CA 1
ATOM 772 C C . TRP A 1 101 ? -11.026 2.799 15.800 1.00 72.19 101 TRP A C 1
ATOM 774 O O . TRP A 1 101 ? -9.895 2.389 15.561 1.00 72.19 101 TRP A O 1
ATOM 784 N N . HIS A 1 102 ? -11.958 2.917 14.846 1.00 73.75 102 HIS A N 1
ATOM 785 C CA . HIS A 1 102 ? -11.702 2.570 13.442 1.00 73.75 102 HIS A CA 1
ATOM 786 C C . HIS A 1 102 ? -10.610 3.468 12.862 1.00 73.75 102 HIS A C 1
ATOM 788 O O . HIS A 1 102 ? -9.614 2.970 12.343 1.00 73.75 102 HIS A O 1
ATOM 794 N N . TYR A 1 103 ? -10.746 4.778 13.078 1.00 76.31 103 TYR A N 1
ATOM 795 C CA . TYR A 1 103 ? -9.767 5.770 12.646 1.00 76.31 103 TYR A CA 1
ATOM 796 C C . TYR A 1 103 ? -8.359 5.448 13.180 1.00 76.31 103 TYR A C 1
ATOM 798 O O . TYR A 1 103 ? -7.390 5.407 12.427 1.00 76.31 103 TYR A O 1
ATOM 806 N N . GLN A 1 104 ? -8.243 5.142 14.479 1.00 78.12 104 GLN A N 1
ATOM 807 C CA . GLN A 1 104 ? -6.963 4.765 15.092 1.00 78.12 104 GLN A CA 1
ATOM 808 C C . GLN A 1 104 ? -6.376 3.476 14.499 1.00 78.12 104 GLN A C 1
ATOM 810 O O . GLN A 1 104 ? -5.162 3.394 14.309 1.00 78.12 104 GLN A O 1
ATOM 815 N N . ALA A 1 105 ? -7.213 2.486 14.184 1.00 77.88 105 ALA A N 1
ATOM 816 C CA . ALA A 1 105 ? -6.765 1.254 13.545 1.00 77.88 105 ALA A CA 1
ATOM 817 C C . ALA A 1 105 ? -6.221 1.507 12.125 1.00 77.88 105 ALA A C 1
ATOM 819 O O . ALA A 1 105 ? -5.191 0.936 11.762 1.00 77.88 105 ALA A O 1
ATOM 820 N N . TYR A 1 106 ? -6.862 2.385 11.343 1.00 80.69 106 TYR A N 1
ATOM 821 C CA . TYR A 1 106 ? -6.362 2.792 10.024 1.00 80.69 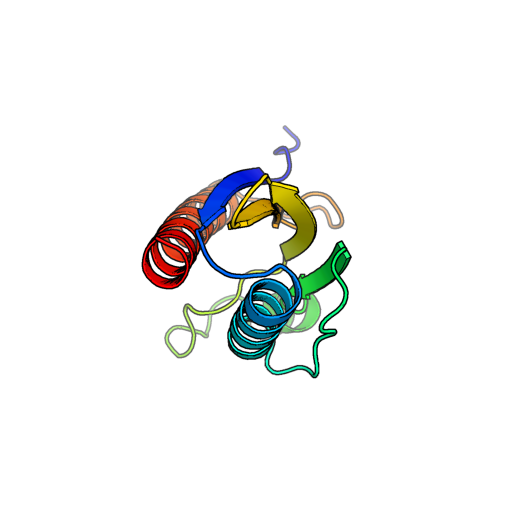106 TYR A CA 1
ATOM 822 C C . TYR A 1 106 ? -5.026 3.527 10.112 1.00 80.69 106 TYR A C 1
ATOM 824 O O . TYR A 1 106 ? -4.094 3.147 9.410 1.00 80.69 106 TYR A O 1
ATOM 832 N N . GLU A 1 107 ? -4.896 4.507 11.009 1.00 82.81 107 GLU A N 1
ATOM 833 C CA . GLU A 1 107 ? -3.639 5.243 11.224 1.00 82.81 107 GLU A CA 1
ATOM 834 C C . GLU A 1 107 ? -2.476 4.303 11.572 1.00 82.81 107 GLU A C 1
ATOM 836 O O . GLU A 1 107 ? -1.407 4.363 10.959 1.00 82.81 107 GLU A O 1
ATOM 841 N N . GLN A 1 108 ? -2.694 3.377 12.512 1.00 83.38 108 GLN A N 1
ATOM 842 C CA . GLN A 1 108 ? -1.682 2.387 12.888 1.00 83.38 108 GLN A CA 1
ATOM 843 C C . GLN A 1 108 ? -1.316 1.477 11.713 1.00 83.38 108 GLN A C 1
ATOM 845 O O . GLN A 1 108 ? -0.133 1.225 11.468 1.00 83.38 108 GLN A O 1
ATOM 850 N N . ARG A 1 109 ? -2.315 0.991 10.964 1.00 83.38 109 ARG A N 1
ATOM 851 C CA . ARG A 1 109 ? -2.069 0.094 9.834 1.00 83.38 109 ARG A CA 1
ATOM 852 C C . ARG A 1 109 ? -1.333 0.800 8.702 1.00 83.38 109 ARG A C 1
ATOM 854 O O . ARG A 1 109 ? -0.414 0.210 8.143 1.00 83.38 109 ARG A O 1
ATOM 861 N N . PHE A 1 110 ? -1.708 2.031 8.373 1.00 87.00 110 PHE A N 1
ATOM 862 C CA . PHE A 1 110 ? -1.056 2.777 7.301 1.00 87.00 110 PHE A CA 1
ATOM 863 C C . PHE A 1 110 ? 0.378 3.144 7.685 1.00 87.00 110 PHE A C 1
ATOM 865 O O . PHE A 1 110 ? 1.263 2.973 6.859 1.00 87.00 110 PHE A O 1
ATOM 872 N N . THR A 1 111 ? 0.634 3.502 8.950 1.00 88.38 111 THR A N 1
ATOM 873 C CA . THR A 1 111 ? 2.003 3.713 9.462 1.00 88.38 111 THR A CA 1
ATOM 874 C C . THR A 1 111 ? 2.872 2.462 9.289 1.00 88.38 111 THR A C 1
ATOM 876 O O . THR A 1 111 ? 4.042 2.553 8.927 1.00 88.38 111 THR A O 1
ATOM 879 N N . GLN A 1 112 ? 2.320 1.272 9.548 1.00 86.31 112 GLN A N 1
ATOM 880 C CA . GLN A 1 112 ? 3.051 0.023 9.336 1.00 86.31 112 GLN A CA 1
ATOM 881 C C . GLN A 1 112 ? 3.338 -0.220 7.849 1.00 86.31 112 GLN A C 1
ATOM 883 O O . GLN A 1 112 ? 4.471 -0.523 7.496 1.00 86.31 112 GLN A O 1
ATOM 888 N N . LEU A 1 113 ? 2.331 -0.065 6.985 1.00 87.25 113 LEU A N 1
ATOM 889 C CA . LEU A 1 113 ? 2.488 -0.268 5.541 1.00 87.25 113 LEU A CA 1
ATOM 890 C C . LEU A 1 113 ? 3.473 0.721 4.921 1.00 87.25 113 LEU A C 1
ATOM 892 O O . LEU A 1 113 ? 4.225 0.348 4.030 1.00 87.25 113 LEU A O 1
ATOM 896 N N . GLU A 1 114 ? 3.498 1.957 5.411 1.00 89.25 114 GLU A N 1
ATOM 897 C CA . GLU A 1 114 ? 4.468 2.970 5.007 1.00 89.25 114 GLU A CA 1
ATOM 898 C C . GLU A 1 114 ? 5.903 2.520 5.307 1.00 89.25 114 GLU A C 1
ATOM 900 O O . GLU A 1 114 ? 6.756 2.573 4.425 1.00 89.25 114 GLU A O 1
ATOM 905 N N . ARG A 1 115 ? 6.159 1.988 6.510 1.00 89.19 115 ARG A N 1
ATOM 906 C CA . ARG A 1 115 ? 7.472 1.427 6.876 1.00 89.19 115 ARG A CA 1
ATOM 907 C C . ARG A 1 115 ? 7.828 0.199 6.039 1.00 89.19 115 ARG A C 1
ATOM 909 O O . ARG A 1 115 ? 8.968 0.070 5.594 1.00 89.19 115 ARG A O 1
ATOM 916 N N . ASP A 1 116 ? 6.861 -0.685 5.798 1.00 87.25 116 ASP A N 1
ATOM 917 C CA . ASP A 1 116 ? 7.055 -1.874 4.962 1.00 87.25 116 ASP A CA 1
ATOM 918 C C . ASP A 1 116 ? 7.410 -1.468 3.517 1.00 87.25 116 ASP A C 1
ATOM 920 O O . ASP A 1 116 ? 8.296 -2.063 2.911 1.00 87.25 116 ASP A O 1
ATOM 924 N N . LEU A 1 117 ? 6.774 -0.423 2.976 1.00 87.56 117 LEU A N 1
ATOM 925 C CA . LEU A 1 117 ? 7.081 0.130 1.654 1.00 87.56 117 LEU A CA 1
ATOM 926 C C . LEU A 1 117 ? 8.453 0.804 1.624 1.00 87.56 117 LEU A C 1
ATOM 928 O O . LEU A 1 117 ? 9.269 0.475 0.768 1.00 87.56 117 LEU A O 1
ATOM 932 N N . GLN A 1 118 ? 8.743 1.688 2.580 1.00 88.19 118 GLN A N 1
ATOM 933 C CA . GLN A 1 118 ? 10.049 2.339 2.690 1.00 88.19 118 GLN A CA 1
ATOM 934 C C . GLN A 1 118 ? 11.177 1.304 2.735 1.00 88.19 118 GLN A C 1
ATOM 936 O O . GLN A 1 118 ? 12.117 1.409 1.966 1.00 88.19 118 GLN A O 1
ATOM 941 N N . SER A 1 119 ? 11.058 0.242 3.536 1.00 87.44 119 SER A N 1
ATOM 942 C CA . SER A 1 119 ? 12.101 -0.797 3.615 1.00 87.44 119 SER A CA 1
ATOM 943 C C . SER A 1 119 ? 12.297 -1.626 2.334 1.00 87.44 119 SER A C 1
ATOM 945 O O . SER A 1 119 ? 13.361 -2.209 2.152 1.00 87.44 119 SER A O 1
ATOM 947 N N . ARG A 1 120 ? 11.299 -1.695 1.442 1.00 84.75 120 ARG A N 1
ATOM 948 C CA . ARG A 1 120 ? 11.376 -2.445 0.170 1.00 84.75 120 ARG A CA 1
ATOM 949 C C . ARG A 1 120 ? 11.960 -1.646 -0.991 1.00 84.75 120 ARG A C 1
ATOM 951 O O . ARG A 1 120 ? 12.417 -2.245 -1.970 1.00 84.75 120 ARG A O 1
ATOM 958 N N . PHE A 1 121 ? 11.856 -0.323 -0.917 1.00 81.38 121 PHE A N 1
ATOM 959 C CA . PHE A 1 121 ? 12.202 0.598 -2.001 1.00 81.38 121 PHE A CA 1
ATOM 960 C C . PHE A 1 121 ? 13.327 1.583 -1.644 1.00 81.38 121 PHE A C 1
ATOM 962 O O . PHE A 1 121 ? 13.796 2.267 -2.554 1.00 81.38 121 PHE A O 1
ATOM 969 N N . ALA A 1 122 ? 13.733 1.649 -0.369 1.00 69.06 122 ALA A N 1
ATOM 970 C CA . ALA A 1 122 ? 14.943 2.337 0.090 1.00 69.06 122 ALA A CA 1
ATOM 971 C C . ALA A 1 122 ? 16.232 1.673 -0.416 1.00 69.06 122 ALA A C 1
ATOM 973 O O . ALA A 1 122 ? 16.195 0.472 -0.778 1.00 69.06 122 ALA A O 1
#